Protein 2V1T (pdb70)

Nearest PDB structures (foldseek):
  2v1t-assembly1_A  TM=1.014E+00  e=9.963E-10  Rattus norvegicus
  2v1s-assembly3_C  TM=9.364E-01  e=4.460E-08  Rattus norvegicus
  2v1s-assembly5_E  TM=9.408E-01  e=5.301E-08  Rattus norvegicus
  2v1s-assembly6_F  TM=1.001E+00  e=2.370E-07  Rattus norvegicus
  3ax2-assembly3_E  TM=9.872E-01  e=3.161E-07  Rattus norvegicus

GO terms:
  GO:0030943 mitochondrion targeting sequence binding (F, IDA)
  GO:0014850 response to muscle activity (P, IEP)
  GO:1905242 response to 3,3',5-triiodo-L-thyronine (P, IEP)
  GO:0005515 protein binding (F, IPI)
  GO:0005741 mitochondrial outer membrane (C, IDA)
  GO:0030150 protein import into mitochondrial matrix (P, IMP)

B-factor: mean 20.59, std 8.05, range [9.12, 81.16]

Radius of gyration: 15.89 Å; Cα contacts (8 Å, |Δi|>4): 213; chains: 4; bounding box: 33×38×42 Å

Structure (mmCIF, N/CA/C/O backbone):
data_2V1T
#
_entry.id   2V1T
#
_cell.length_a   33.629
_cell.length_b   27.639
_cell.length_c   70.967
_cell.angle_alpha   90.00
_cell.angle_beta   103.07
_cell.angle_gamma   90.00
#
_symmetry.space_group_name_H-M   'P 1 21 1'
#
loop_
_entity.id
_entity.type
_entity.pdbx_description
1 polymer 'MITOCHONDRIAL IMPORT RECEPTOR SUBUNIT TOM20 HOMOLOG'
2 polymer 'ALDEHYDE DEHYDROGENASE'
3 water water
#
loop_
_atom_site.group_PDB
_atom_site.id
_atom_site.type_symbol
_atom_site.label_atom_id
_atom_site.label_alt_id
_atom_site.label_comp_id
_atom_site.label_asym_id
_atom_site.label_entity_id
_atom_site.label_seq_id
_atom_site.pdbx_PDB_ins_code
_atom_site.Cartn_x
_atom_site.Cartn_y
_atom_site.Cartn_z
_atom_site.occupancy
_atom_site.B_iso_or_equiv
_atom_site.auth_seq_id
_atom_site.auth_comp_id
_atom_site.auth_asym_id
_atom_site.auth_atom_id
_atom_site.pdbx_PDB_model_num
ATOM 1 N N . GLY A 1 1 ? -13.805 13.234 2.868 1.00 24.13 54 GLY A N 1
ATOM 2 C CA . GLY A 1 1 ? -14.168 14.263 3.891 1.00 24.08 54 GLY A CA 1
ATOM 3 C C . GLY A 1 1 ? -13.368 14.121 5.172 1.00 23.89 54 GLY A C 1
ATOM 4 O O . GLY A 1 1 ? -12.429 13.327 5.224 1.00 24.44 54 GLY A O 1
ATOM 5 N N . PRO A 1 2 ? -13.721 14.909 6.211 1.00 23.55 55 PRO A N 1
ATOM 6 C CA . PRO A 1 2 ? -13.053 14.851 7.512 1.00 23.03 55 PRO A CA 1
ATOM 7 C C . PRO A 1 2 ? -13.098 13.462 8.155 1.00 22.67 55 PRO A C 1
ATOM 8 O O . PRO A 1 2 ? -14.028 12.672 7.888 1.00 22.36 55 PRO A O 1
ATOM 12 N N . LEU A 1 3 ? -12.103 13.168 8.992 1.00 22.13 56 LEU A N 1
ATOM 13 C CA . LEU A 1 3 ? -12.019 11.860 9.648 1.00 21.52 56 LEU A CA 1
ATOM 14 C C . LEU A 1 3 ? -13.289 11.674 10.446 1.00 20.71 56 LEU A C 1
ATOM 15 O O . LEU A 1 3 ? -13.713 12.591 11.147 1.00 19.95 56 LEU A O 1
ATOM 20 N N . GLY A 1 4 ? -13.888 10.492 10.320 1.00 20.44 57 GLY A N 1
ATOM 21 C CA . GLY A 1 4 ? -15.115 10.139 11.024 1.00 19.89 57 GLY A CA 1
ATOM 22 C C . GLY A 1 4 ? -16.330 10.097 10.100 1.00 19.26 57 GLY A C 1
ATOM 23 O O . GLY A 1 4 ? -17.350 9.525 10.455 1.00 18.05 57 GLY A O 1
ATOM 24 N N . SER A 1 5 ? -16.210 10.689 8.911 1.00 19.05 58 SER A N 1
ATOM 25 C CA . SER A 1 5 ? -17.345 10.839 7.988 1.00 18.94 58 SER A CA 1
ATOM 26 C C . SER A 1 5 ? -17.520 9.612 7.063 1.00 19.06 58 SER A C 1
ATOM 27 O O . SER A 1 5 ? -18.537 9.487 6.377 1.00 18.10 58 SER A O 1
ATOM 30 N N . ASP A 1 6 ? -16.527 8.720 7.065 1.00 19.30 59 ASP A N 1
ATOM 31 C CA . ASP A 1 6 ? -16.497 7.529 6.214 1.00 19.73 59 ASP A CA 1
ATOM 32 C C . ASP A 1 6 ? -16.656 6.273 7.078 1.00 20.12 59 ASP A C 1
ATOM 33 O O . ASP A 1 6 ? -15.983 6.121 8.103 1.00 19.78 59 ASP A O 1
ATOM 38 N N . LEU A 1 7 ? -17.516 5.352 6.640 1.00 20.85 60 LEU A N 1
ATOM 39 C CA . LEU A 1 7 ? -17.713 4.077 7.350 1.00 20.88 60 LEU A CA 1
ATOM 40 C C . LEU A 1 7 ? -16.397 3.343 7.655 1.00 20.68 60 LEU A C 1
ATOM 41 O O . LEU A 1 7 ? -16.279 2.665 8.678 1.00 20.50 60 LEU A O 1
ATOM 46 N N . LYS A 1 8 ? -15.412 3.506 6.777 1.00 20.29 61 LYS A N 1
ATOM 47 C CA . LYS A 1 8 ? -14.095 2.871 6.924 1.00 20.05 61 LYS A CA 1
ATOM 48 C C . LYS A 1 8 ? -13.254 3.464 8.068 1.00 19.25 61 LYS A C 1
ATOM 49 O O . LYS A 1 8 ? -12.316 2.834 8.556 1.00 18.58 61 LYS A O 1
ATOM 55 N N . ASP A 1 9 ? -13.582 4.684 8.483 1.00 18.79 62 ASP A N 1
ATOM 56 C CA . ASP A 1 9 ? -12.894 5.310 9.607 1.00 18.57 62 ASP A CA 1
ATOM 57 C C . ASP A 1 9 ? -13.139 4.532 10.901 1.00 18.17 62 ASP A C 1
ATOM 58 O O . ASP A 1 9 ? -12.226 4.328 11.699 1.00 18.43 62 ASP A O 1
ATOM 63 N N . ALA A 1 10 ? -14.370 4.079 11.100 1.00 18.20 63 ALA A N 1
ATOM 64 C CA . ALA A 1 10 ? -14.722 3.293 12.295 1.00 18.28 63 ALA A CA 1
ATOM 65 C C . ALA A 1 10 ? -13.964 1.956 12.331 1.00 17.65 63 ALA A C 1
ATOM 66 O O . ALA A 1 10 ? -13.516 1.489 13.383 1.00 17.70 63 ALA A O 1
ATOM 68 N N . GLU A 1 11 ? -13.796 1.349 11.169 1.00 17.57 64 GLU A N 1
ATOM 69 C CA . GLU A 1 11 ? -13.076 0.085 11.074 1.00 17.87 64 GLU A CA 1
ATOM 70 C C . GLU A 1 11 ? -11.559 0.303 11.360 1.00 16.65 64 GLU A C 1
ATOM 71 O O . GLU A 1 11 ? -10.935 -0.493 12.076 1.00 16.00 64 GLU A O 1
ATOM 77 N N . ALA A 1 12 ? -10.985 1.378 10.814 1.00 15.10 65 ALA A N 1
ATOM 78 C CA . ALA A 1 12 ? -9.558 1.691 11.012 1.00 14.98 65 ALA A CA 1
ATOM 79 C C . ALA A 1 12 ? -9.221 1.960 12.481 1.00 14.26 65 ALA A C 1
ATOM 80 O O . ALA A 1 12 ? -8.207 1.488 12.978 1.00 13.68 65 ALA A O 1
ATOM 82 N N . VAL A 1 13 ? -10.065 2.718 13.185 1.00 14.14 66 VAL A N 1
ATOM 83 C CA . VAL A 1 13 ? -9.805 3.001 14.612 1.00 13.84 66 VAL A CA 1
ATOM 84 C C . VAL A 1 13 ? -9.972 1.763 15.504 1.00 13.87 66 VAL A C 1
ATOM 85 O O . VAL A 1 13 ? -9.221 1.592 16.476 1.00 13.36 66 VAL A O 1
ATOM 89 N N . GLN A 1 14 ? -10.947 0.905 15.184 1.00 13.93 67 GLN A N 1
ATOM 90 C CA . GLN A 1 14 ? -11.097 -0.379 15.891 1.00 14.25 67 GLN A CA 1
ATOM 91 C C . GLN A 1 14 ? -9.871 -1.271 15.713 1.00 13.30 67 GLN A C 1
ATOM 92 O O . GLN A 1 14 ? -9.390 -1.875 16.664 1.00 13.61 67 GLN A O 1
ATOM 98 N N . LYS A 1 15 ? -9.373 -1.370 14.491 1.00 13.60 68 LYS A N 1
ATOM 99 C CA . LYS A 1 15 ? -8.135 -2.105 14.228 1.00 13.86 68 LYS A CA 1
ATOM 100 C C . LYS A 1 15 ? -6.933 -1.483 14.956 1.00 12.61 68 LYS A C 1
ATOM 101 O O . LYS A 1 15 ? -6.143 -2.200 15.549 1.00 12.39 68 LYS A O 1
ATOM 107 N N . PHE A 1 16 ? -6.795 -0.164 14.889 1.00 12.46 69 PHE A N 1
ATOM 108 C CA . PHE A 1 16 ? -5.702 0.547 15.581 1.00 12.84 69 PHE A CA 1
ATOM 109 C C . PHE A 1 16 ? -5.700 0.291 17.095 1.00 12.78 69 PHE A C 1
ATOM 110 O O . PHE A 1 16 ? -4.659 -0.010 17.678 1.00 13.32 69 PHE A O 1
ATOM 118 N N . PHE A 1 17 ? -6.860 0.397 17.730 1.00 12.59 70 PHE A N 1
ATOM 119 C CA . PHE A 1 17 ? -6.980 0.181 19.176 1.00 12.52 70 PH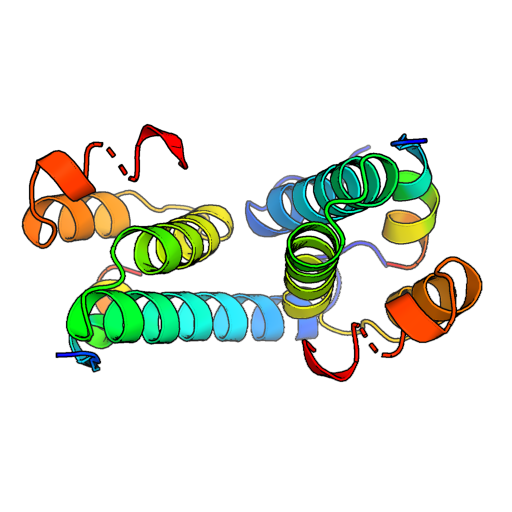E A CA 1
ATOM 120 C C . PHE A 1 17 ? -6.484 -1.219 19.558 1.00 12.63 70 PHE A C 1
ATOM 121 O O . PHE A 1 17 ? -5.658 -1.368 20.435 1.00 12.74 70 PHE A O 1
ATOM 129 N N . LEU A 1 18 ? -6.985 -2.230 18.855 1.00 12.23 71 LEU A N 1
ATOM 130 C CA . LEU A 1 18 ? -6.559 -3.630 19.056 1.00 12.27 71 LEU A CA 1
ATOM 131 C C . LEU A 1 18 ? -5.067 -3.857 18.821 1.00 11.69 71 LEU A C 1
ATOM 132 O O . LEU A 1 18 ? -4.393 -4.507 19.633 1.00 11.50 71 LEU A O 1
ATOM 137 N N . GLU A 1 19 ? 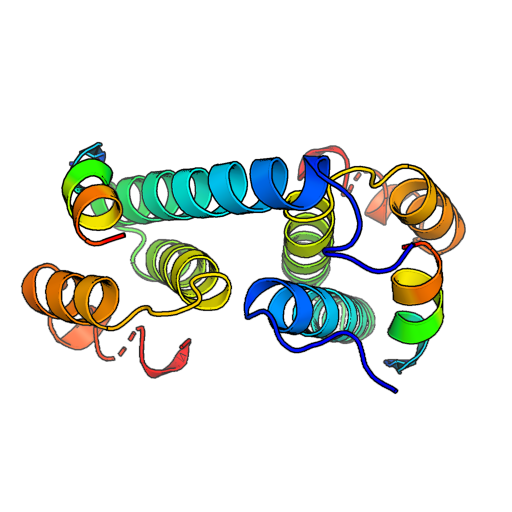-4.549 -3.310 17.725 1.00 12.00 72 GLU A N 1
ATOM 138 C CA . GLU A 1 19 ? -3.102 -3.347 17.440 1.00 12.32 72 GLU A CA 1
ATOM 139 C C . GLU A 1 19 ? -2.251 -2.749 18.541 1.00 11.82 72 GLU A C 1
ATOM 140 O O . GLU A 1 19 ? -1.249 -3.321 18.933 1.00 12.12 72 GLU A O 1
ATOM 146 N N . GLU A 1 20 ? -2.634 -1.574 19.008 1.00 11.94 73 GLU A N 1
ATOM 147 C CA . GLU A 1 20 ? -1.869 -0.879 20.039 1.00 12.45 73 GLU A CA 1
ATOM 148 C C . GLU A 1 20 ? -1.868 -1.622 21.381 1.00 12.67 73 GLU A C 1
ATOM 149 O O . GLU A 1 20 ? -0.833 -1.697 22.059 1.00 11.82 73 GLU A O 1
ATOM 155 N N . ILE A 1 21 ? -3.008 -2.200 21.743 1.00 13.41 74 ILE A N 1
ATOM 156 C CA . ILE A 1 21 ? -3.094 -3.035 22.960 1.00 14.31 74 ILE A CA 1
ATOM 157 C C . ILE A 1 21 ? -2.277 -4.327 22.847 1.00 14.36 74 ILE A C 1
ATOM 158 O O . ILE A 1 21 ? -1.618 -4.737 23.806 1.00 14.42 74 ILE A O 1
ATOM 163 N N . GLN A 1 22 ? -2.330 -4.953 21.675 1.00 14.52 75 GLN A N 1
ATOM 164 C CA . GLN A 1 22 ? -1.547 -6.150 21.389 1.00 14.85 75 GLN A CA 1
ATOM 165 C C . GLN A 1 22 ? -0.024 -5.833 21.409 1.00 14.74 75 GLN A C 1
ATOM 166 O O . GLN A 1 22 ? 0.757 -6.538 22.056 1.00 15.09 75 GLN A O 1
ATOM 172 N N . LEU A 1 23 ? 0.379 -4.738 20.767 1.00 15.07 76 LEU A N 1
ATOM 173 C CA . LEU A 1 23 ? 1.797 -4.343 20.710 1.00 15.04 76 LEU A CA 1
ATOM 174 C C . LEU A 1 23 ? 2.295 -3.937 22.081 1.00 14.82 76 LEU A C 1
ATOM 175 O O . LEU A 1 23 ? 3.371 -4.329 22.520 1.00 15.28 76 LEU A O 1
ATOM 180 N N . GLY A 1 24 ? 1.500 -3.126 22.750 1.00 15.10 77 GLY A N 1
ATOM 181 C CA . GLY A 1 24 ? 1.799 -2.676 24.082 1.00 15.44 77 GLY A CA 1
ATOM 182 C C . GLY A 1 24 ? 2.026 -3.826 25.046 1.00 15.22 77 GLY A C 1
ATOM 183 O O . GLY A 1 24 ? 3.025 -3.832 25.752 1.00 14.63 77 GLY A O 1
ATOM 184 N N . GLU A 1 25 ? 1.108 -4.790 25.063 1.00 15.41 78 GLU A N 1
ATOM 185 C CA . GLU A 1 25 ? 1.230 -5.934 25.987 1.00 15.78 78 GLU A CA 1
ATOM 186 C C . GLU A 1 25 ? 2.359 -6.903 25.637 1.00 15.98 78 GLU A C 1
ATOM 187 O O . GLU A 1 25 ? 2.930 -7.519 26.559 1.00 16.06 78 GLU A O 1
ATOM 193 N N . GLU A 1 26 ? 2.684 -7.046 24.340 1.00 15.72 79 GLU A N 1
ATOM 194 C CA . GLU A 1 26 ? 3.866 -7.818 23.917 1.00 15.76 79 GLU A CA 1
ATOM 195 C C . GLU A 1 26 ? 5.150 -7.169 24.423 1.00 15.31 79 GLU A C 1
ATOM 196 O O . GLU A 1 26 ? 6.020 -7.847 24.942 1.00 15.09 79 GLU A O 1
ATOM 202 N N . LEU A 1 27 ? 5.259 -5.857 24.229 1.00 15.35 80 LEU A N 1
ATOM 203 C CA . LEU A 1 27 ? 6.398 -5.079 24.707 1.00 15.64 80 LEU A CA 1
ATOM 204 C C . LEU A 1 27 ? 6.556 -5.196 26.211 1.00 16.48 80 LEU A C 1
ATOM 205 O O . LEU A 1 27 ? 7.670 -5.376 26.718 1.00 16.76 80 LEU A O 1
ATOM 210 N N . LEU A 1 28 ? 5.445 -5.104 26.930 1.00 17.00 81 LEU A N 1
ATOM 211 C CA . LEU A 1 28 ? 5.485 -5.184 28.391 1.00 17.54 81 LEU A CA 1
ATOM 212 C C . LEU A 1 28 ? 5.913 -6.561 28.815 1.00 17.98 81 LEU A C 1
ATOM 213 O O . LEU A 1 28 ? 6.672 -6.687 29.776 1.00 18.34 81 LEU A O 1
ATOM 218 N N . ALA A 1 29 ? 5.429 -7.581 28.101 1.00 18.03 82 ALA A N 1
ATOM 219 C CA . ALA A 1 29 ? 5.825 -8.984 28.335 1.00 18.95 82 ALA A CA 1
ATOM 220 C C . ALA A 1 29 ? 7.319 -9.269 28.049 1.00 19.19 82 ALA A C 1
ATOM 221 O O . ALA A 1 29 ? 7.886 -10.188 28.641 1.00 19.07 82 ALA A O 1
ATOM 223 N N . GLN A 1 30 ? 7.931 -8.496 27.144 1.00 19.53 83 GLN A N 1
ATOM 224 C CA . GLN A 1 30 ? 9.370 -8.610 26.831 1.00 20.51 83 GLN A CA 1
ATOM 225 C C . GLN A 1 30 ? 10.240 -7.781 27.780 1.00 20.71 83 GLN A C 1
ATOM 226 O O . GLN A 1 30 ? 11.460 -7.986 27.852 1.00 20.77 83 GLN A O 1
ATOM 232 N N . GLY A 1 31 ? 9.614 -6.845 28.491 1.00 20.84 84 GLY A N 1
ATOM 233 C CA . GLY A 1 31 ? 10.297 -5.996 29.458 1.00 21.23 84 GLY A CA 1
ATOM 234 C C . GLY A 1 31 ? 10.472 -4.543 29.028 1.00 21.74 84 GLY A C 1
ATOM 235 O O . GLY A 1 31 ? 11.078 -3.775 29.772 1.00 22.45 84 GLY A O 1
ATOM 236 N N . ASP A 1 32 ? 9.959 -4.156 27.852 1.00 21.01 85 ASP A N 1
ATOM 237 C CA . ASP A 1 32 ? 10.091 -2.771 27.380 1.00 21.29 85 ASP A CA 1
ATOM 238 C C . ASP A 1 32 ? 8.873 -1.968 27.853 1.00 21.47 85 ASP A C 1
ATOM 239 O O . ASP A 1 32 ? 7.893 -1.781 27.125 1.00 20.45 85 ASP A O 1
ATOM 244 N N . TYR A 1 33 ? 8.954 -1.509 29.098 1.00 22.03 86 TYR A N 1
ATOM 245 C CA . TYR A 1 33 ? 7.859 -0.790 29.741 1.00 22.89 86 TYR A CA 1
ATOM 246 C C . TYR A 1 33 ? 7.612 0.559 29.094 1.00 22.91 86 TYR A C 1
ATOM 247 O O . TYR A 1 33 ? 6.466 0.989 28.959 1.00 22.65 86 TYR A O 1
ATOM 256 N N . GLU A 1 34 ? 8.704 1.212 28.711 1.00 23.08 87 GLU A N 1
ATOM 257 C CA . GLU A 1 34 ? 8.691 2.501 28.007 1.00 22.69 87 GLU A CA 1
ATOM 258 C C . GLU A 1 34 ? 7.846 2.475 26.732 1.00 22.00 87 GLU A C 1
ATOM 259 O O . GLU A 1 34 ? 6.865 3.212 26.605 1.00 22.16 87 GLU A O 1
ATOM 265 N N . LYS A 1 35 ? 8.235 1.635 25.786 1.00 21.07 88 LYS A N 1
ATOM 266 C CA . LYS A 1 35 ? 7.518 1.537 24.513 1.00 20.15 88 LYS A CA 1
ATOM 267 C C . LYS A 1 35 ? 6.141 0.902 24.657 1.00 18.75 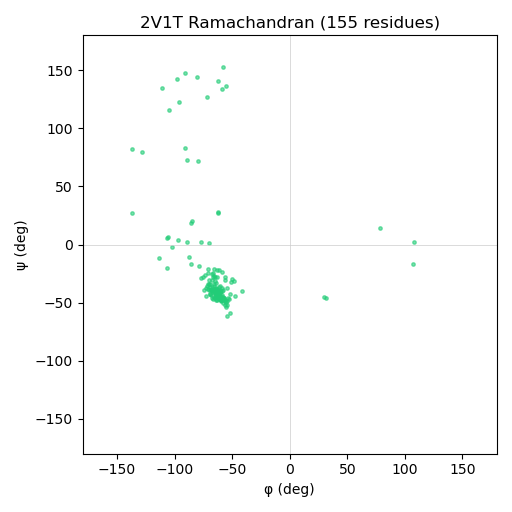88 LYS A C 1
ATOM 268 O O . LYS A 1 35 ? 5.213 1.260 23.937 1.00 17.08 88 LYS A O 1
ATOM 274 N N . GLY A 1 36 ? 6.020 -0.047 25.583 1.00 17.57 89 GLY A N 1
ATOM 275 C CA . GLY A 1 36 ? 4.730 -0.633 25.916 1.00 17.30 89 GLY A CA 1
ATOM 276 C C . GLY A 1 36 ? 3.720 0.432 26.291 1.00 16.24 89 GLY A C 1
ATOM 277 O O . GLY A 1 36 ? 2.619 0.476 25.753 1.00 14.72 89 GLY A O 1
ATOM 278 N N . VAL A 1 37 ? 4.094 1.304 27.221 1.00 15.81 90 VAL A N 1
ATOM 279 C CA . VAL A 1 37 ? 3.170 2.342 27.695 1.00 15.81 90 VAL A CA 1
ATOM 280 C C . VAL A 1 37 ? 2.822 3.376 26.588 1.00 15.54 90 VAL A C 1
ATOM 281 O O . VAL A 1 37 ? 1.688 3.844 26.520 1.00 15.83 90 VAL A O 1
ATOM 285 N N . ASP A 1 38 ? 3.771 3.677 25.699 1.00 15.72 91 ASP A N 1
ATOM 286 C CA . ASP A 1 38 ? 3.508 4.522 24.523 1.00 15.57 91 ASP A CA 1
ATOM 287 C C . ASP A 1 38 ? 2.328 3.995 23.732 1.00 15.06 91 ASP A C 1
ATOM 288 O O . ASP A 1 38 ? 1.421 4.740 23.391 1.00 14.56 91 ASP A O 1
ATOM 293 N N . HIS A 1 39 ? 2.324 2.690 23.484 1.00 15.05 92 HIS A N 1
ATOM 294 C CA . HIS A 1 39 ? 1.262 2.065 22.714 1.00 14.91 92 HIS A CA 1
ATOM 295 C C . HIS A 1 39 ? -0.036 1.926 23.481 1.00 13.90 92 HIS A C 1
ATOM 296 O O . HIS A 1 39 ? -1.096 2.124 22.920 1.00 14.14 92 HIS A O 1
ATOM 303 N N . LEU A 1 40 ? 0.049 1.590 24.764 1.00 13.52 93 LEU A N 1
ATOM 304 C CA . LEU A 1 40 ? -1.114 1.563 25.622 1.00 13.23 93 LEU A CA 1
ATOM 305 C C . LEU A 1 40 ? -1.790 2.927 25.665 1.00 12.15 93 LEU A C 1
ATOM 306 O O . LEU A 1 40 ? -3.015 3.005 25.630 1.00 11.15 93 LEU A O 1
ATOM 311 N N . THR A 1 41 ? -1.014 4.000 25.717 1.00 12.52 94 THR A N 1
ATOM 312 C CA . THR A 1 41 ? -1.612 5.349 25.785 1.00 13.07 94 THR A CA 1
ATOM 313 C C . THR A 1 41 ? -2.178 5.793 24.430 1.00 12.93 94 THR A C 1
ATOM 314 O O . THR A 1 41 ? -3.149 6.562 24.394 1.00 12.90 94 THR A O 1
ATOM 318 N N . ASN A 1 42 ? -1.609 5.286 23.327 1.00 12.57 95 ASN A N 1
ATOM 319 C CA . ASN A 1 42 ? -2.233 5.486 22.007 1.00 12.53 95 ASN A CA 1
ATOM 320 C C . ASN A 1 42 ? -3.627 4.852 21.972 1.00 12.20 95 ASN A C 1
ATOM 321 O O . ASN A 1 42 ? -4.562 5.470 21.517 1.00 12.45 95 ASN A O 1
ATOM 326 N N . ALA A 1 43 ? -3.739 3.611 22.445 1.00 11.99 96 ALA A N 1
ATOM 327 C CA . ALA A 1 43 ? -5.008 2.902 22.531 1.00 12.32 96 ALA A CA 1
ATOM 328 C C . ALA A 1 43 ? -6.058 3.664 23.350 1.00 12.60 96 ALA A C 1
ATOM 329 O O . ALA A 1 43 ? -7.210 3.835 22.919 1.00 11.64 96 ALA A O 1
ATOM 331 N N . ILE A 1 44 ? -5.652 4.120 24.528 1.00 12.51 97 ILE A N 1
ATOM 332 C CA . ILE A 1 44 ? -6.530 4.901 25.400 1.00 12.97 97 ILE A CA 1
ATOM 333 C C . ILE A 1 44 ? -6.960 6.207 24.714 1.00 13.02 97 ILE A C 1
ATOM 334 O O . ILE A 1 44 ? -8.089 6.636 24.850 1.00 13.09 97 ILE A O 1
ATOM 339 N N . ALA A 1 45 ? -6.052 6.801 23.951 1.00 13.35 98 ALA A N 1
ATOM 340 C CA . ALA A 1 45 ? -6.279 8.095 23.301 1.00 13.74 98 ALA A CA 1
ATOM 341 C C . ALA A 1 45 ? -7.368 8.098 22.220 1.00 14.01 98 ALA A C 1
ATOM 342 O O . ALA A 1 45 ? -7.859 9.154 21.876 1.00 15.27 98 ALA A O 1
ATOM 344 N N . VAL A 1 46 ? -7.701 6.945 21.653 1.00 14.99 99 VAL A N 1
ATOM 345 C CA . VAL A 1 46 ? -8.737 6.854 20.606 1.00 15.69 99 VAL A CA 1
ATOM 346 C C . VAL A 1 46 ? -10.017 6.221 21.147 1.00 16.58 99 VAL A C 1
ATOM 347 O O . VAL A 1 46 ? -10.967 5.984 20.394 1.00 16.48 99 VAL A O 1
ATOM 351 N N . CYS A 1 47 ? -10.042 5.975 22.451 1.00 18.77 100 CYS A N 1
ATOM 352 C CA . CYS A 1 47 ? -11.137 5.276 23.112 1.00 19.35 100 CYS A CA 1
ATOM 353 C C . CYS A 1 47 ? -12.038 6.363 23.652 1.00 19.95 100 CYS A C 1
ATOM 354 O O . CYS A 1 47 ? -11.593 7.227 24.388 1.00 20.02 100 CYS A O 1
ATOM 357 N N . GLY A 1 48 ? -13.301 6.342 23.236 1.00 21.18 101 GLY A N 1
ATOM 358 C CA . GLY A 1 48 ? -14.251 7.386 23.582 1.00 21.71 101 GLY A CA 1
ATOM 359 C C . GLY A 1 48 ? -14.649 7.418 25.049 1.00 22.36 101 GLY A C 1
ATOM 360 O O . GLY A 1 48 ? -14.914 8.493 25.588 1.00 22.67 101 GLY A O 1
ATOM 361 N N . GLN A 1 49 ? -14.714 6.249 25.694 1.00 21.89 102 GLN A N 1
ATOM 362 C CA . GLN A 1 49 ? -15.002 6.181 27.134 1.00 22.10 102 GLN A CA 1
ATOM 363 C C . GLN A 1 49 ? -14.066 5.161 27.802 1.00 21.25 102 GLN A C 1
ATOM 364 O O . GLN A 1 49 ? -14.433 3.997 27.985 1.00 22.15 102 GLN A O 1
ATOM 370 N N . PRO A 1 50 ? -12.831 5.595 28.127 1.00 19.71 103 PRO A N 1
ATOM 371 C CA . PRO A 1 50 ? -11.768 4.723 28.608 1.00 18.93 103 PRO A CA 1
ATOM 372 C C . PRO A 1 50 ? -11.743 4.443 30.123 1.00 17.67 103 PRO A C 1
ATOM 373 O O . PRO A 1 50 ? -10.733 3.990 30.620 1.00 16.85 103 PRO A O 1
ATOM 377 N N . GLN A 1 51 ? -12.848 4.675 30.829 1.00 17.05 104 GLN A N 1
ATOM 378 C CA . GLN A 1 51 ? -12.939 4.427 32.287 1.00 17.02 104 GLN A CA 1
ATOM 379 C C . GLN A 1 51 ? -12.500 3.018 32.709 1.00 16.14 104 GLN A C 1
ATOM 380 O O . GLN A 1 51 ? -11.591 2.867 33.526 1.00 15.78 104 GLN A O 1
ATOM 386 N N . GLN A 1 52 ? -13.164 1.991 32.175 1.00 15.60 105 GLN A N 1
ATOM 387 C CA . GLN A 1 52 ? -12.851 0.592 32.536 1.00 15.70 105 GLN A CA 1
ATOM 388 C C . GLN A 1 52 ? -11.467 0.152 32.064 1.00 14.43 105 GLN A C 1
ATOM 389 O O . GLN A 1 52 ? -10.769 -0.571 32.782 1.00 14.73 105 GLN A O 1
ATOM 395 N N . LEU A 1 53 ? -11.074 0.564 30.864 1.00 13.68 106 LEU A N 1
ATOM 396 C CA . LEU A 1 53 ? -9.708 0.295 30.389 1.00 13.80 106 LEU A CA 1
ATOM 397 C C . LEU A 1 53 ? -8.638 0.856 31.332 1.00 13.38 106 LEU A C 1
ATOM 398 O O . LEU A 1 53 ? -7.666 0.179 31.652 1.00 12.09 106 LEU A O 1
ATOM 403 N N . LEU A 1 54 ? -8.798 2.103 31.769 1.00 13.72 107 LEU A N 1
ATOM 404 C CA . LEU A 1 54 ? -7.833 2.693 32.704 1.00 14.43 107 LEU A CA 1
ATOM 405 C C . LEU A 1 54 ? -7.802 1.927 34.024 1.00 14.19 107 LEU A C 1
ATOM 406 O O . LEU A 1 54 ? -6.741 1.693 34.589 1.00 13.70 107 LEU A O 1
ATOM 411 N N . GLN A 1 55 ? -8.983 1.571 34.509 1.00 15.07 108 GLN A N 1
ATOM 412 C CA . GLN A 1 55 ? -9.162 0.850 35.771 1.00 15.91 108 GLN A CA 1
ATOM 413 C C . GLN A 1 55 ? -8.520 -0.525 35.716 1.00 16.13 108 GLN A C 1
ATOM 414 O O . GLN A 1 55 ? -7.883 -0.947 36.677 1.00 16.34 108 GLN A O 1
ATOM 420 N N . VAL A 1 56 ? -8.649 -1.211 34.576 1.00 16.53 109 VAL A N 1
ATOM 421 C CA . VAL A 1 56 ? -8.023 -2.516 34.413 1.00 17.27 109 VAL A CA 1
ATOM 422 C C . VAL A 1 56 ? -6.499 -2.384 34.268 1.00 17.71 109 VAL A C 1
ATOM 423 O O . VAL A 1 56 ? -5.742 -3.225 34.754 1.00 17.19 109 VAL A O 1
ATOM 427 N N . LEU A 1 57 ? -6.062 -1.318 33.593 1.00 18.70 110 LEU A N 1
ATOM 428 C CA . LEU A 1 57 ? -4.644 -1.041 33.426 1.00 19.49 110 LEU A CA 1
ATOM 429 C C . LEU A 1 57 ? -3.975 -0.820 34.778 1.00 20.50 110 LEU A C 1
ATOM 430 O O . LEU A 1 57 ? -2.910 -1.360 35.046 1.00 20.83 110 LEU A O 1
ATOM 435 N N . GLN A 1 58 ? -4.601 -0.041 35.648 1.00 21.86 111 GLN A N 1
ATOM 436 C CA . GLN A 1 58 ? -3.983 0.228 36.930 1.00 23.47 111 GLN A CA 1
ATOM 437 C C . GLN A 1 58 ? -3.982 -0.991 37.844 1.00 23.63 111 GLN A C 1
ATOM 438 O O . GLN A 1 58 ? -3.117 -1.095 38.713 1.00 23.49 111 GLN A O 1
ATOM 444 N N . GLN A 1 59 ? -4.919 -1.919 37.610 1.00 23.49 112 GLN A N 1
ATOM 445 C CA . GLN A 1 59 ? -4.956 -3.225 38.292 1.00 23.52 112 GLN A CA 1
ATOM 446 C C . GLN A 1 59 ? -3.966 -4.263 37.749 1.00 23.25 112 GLN A C 1
ATOM 447 O O . GLN A 1 59 ? -3.704 -5.266 38.406 1.00 24.49 112 GLN A O 1
ATOM 453 N N . THR A 1 60 ? -3.461 -4.068 36.543 1.00 22.50 113 THR A N 1
ATOM 454 C CA . THR A 1 60 ? -2.549 -5.026 35.941 1.00 21.89 113 THR A CA 1
ATOM 455 C C . THR A 1 60 ? -1.128 -4.498 35.740 1.00 21.30 113 THR A C 1
ATOM 456 O O . THR A 1 60 ? -0.235 -5.284 35.450 1.00 21.60 113 THR A O 1
ATOM 460 N N . LEU A 1 61 ? -0.910 -3.190 35.906 1.00 20.10 114 LEU A N 1
ATOM 461 C CA . LEU A 1 61 ? 0.425 -2.609 35.738 1.00 19.63 114 LEU A CA 1
ATOM 462 C C . LEU A 1 61 ? 1.114 -2.431 37.093 1.00 18.66 114 LEU A C 1
ATOM 463 O O . LEU A 1 61 ? 0.470 -2.126 38.081 1.00 18.50 114 LEU A O 1
ATOM 468 N N . PRO A 1 62 ? 2.425 -2.660 37.143 1.00 18.19 115 PRO A N 1
ATOM 469 C CA . PRO A 1 62 ? 3.174 -2.296 38.331 1.00 17.54 115 PRO A CA 1
ATOM 470 C C . PRO A 1 62 ? 2.949 -0.808 38.621 1.00 17.05 115 PRO A C 1
ATOM 471 O O . PRO A 1 62 ? 2.934 -0.003 37.691 1.00 16.38 115 PRO A O 1
ATOM 475 N N . PRO A 1 63 ? 2.729 -0.443 39.887 1.00 17.03 116 PRO A N 1
ATOM 476 C CA . PRO A 1 63 ? 2.460 0.967 40.165 1.00 16.51 116 PRO A CA 1
ATOM 477 C C . PRO A 1 63 ? 3.409 1.995 39.522 1.00 16.03 116 PRO A C 1
ATOM 478 O O . PRO A 1 63 ? 2.920 3.003 39.018 1.00 16.19 116 PRO A O 1
ATOM 482 N N . PRO A 1 64 ? 4.743 1.768 39.546 1.00 15.46 117 PRO A N 1
ATOM 483 C CA . PRO A 1 64 ? 5.628 2.729 38.879 1.00 15.32 117 PRO A CA 1
ATOM 484 C C . PRO A 1 64 ? 5.373 2.880 37.380 1.00 14.84 117 PRO A C 1
ATOM 485 O O . PRO A 1 64 ? 5.496 3.975 36.833 1.00 15.07 117 PRO A O 1
ATOM 489 N N . VAL A 1 65 ? 5.015 1.779 36.732 1.00 13.83 118 VAL A N 1
ATOM 490 C CA . VAL A 1 65 ? 4.682 1.779 35.315 1.00 13.81 118 VAL A CA 1
ATOM 491 C C . VAL A 1 65 ? 3.332 2.491 35.101 1.00 14.11 118 VAL A C 1
ATOM 492 O O . VAL A 1 65 ? 3.173 3.240 34.139 1.00 13.93 118 VAL A O 1
ATOM 496 N N . PHE A 1 66 ? 2.376 2.300 36.008 1.00 14.66 119 PHE A N 1
ATOM 497 C CA . PHE A 1 66 ? 1.121 3.023 35.903 1.00 15.24 119 PHE A CA 1
ATOM 498 C C . PHE A 1 66 ? 1.324 4.540 36.029 1.00 15.82 119 PHE A C 1
ATOM 499 O O . PHE A 1 66 ? 0.726 5.311 35.278 1.00 14.54 119 PHE A O 1
ATOM 507 N N . GLN A 1 67 ? 2.235 4.951 36.915 1.00 16.33 120 GLN A N 1
ATOM 508 C CA . GLN A 1 67 ? 2.595 6.373 37.046 1.00 17.29 120 GLN A CA 1
ATOM 509 C C . GLN A 1 67 ? 3.218 6.930 35.765 1.00 18.97 120 GLN A C 1
ATOM 510 O O . GLN A 1 67 ? 2.989 8.083 35.400 1.00 17.75 120 GLN A O 1
ATOM 524 N N . LEU A 1 69 ? 2.562 5.694 32.735 1.00 19.34 122 LEU A N 1
ATOM 525 C CA . LEU A 1 69 ? 1.380 5.797 31.874 1.00 19.42 122 LEU A CA 1
ATOM 526 C C . LEU A 1 69 ? 0.659 7.133 32.071 1.00 18.44 122 LEU A C 1
ATOM 527 O O . LEU A 1 69 ? 0.299 7.797 31.097 1.00 17.44 122 LEU A O 1
ATOM 532 N N . LEU A 1 70 ? 0.462 7.533 33.326 1.00 18.09 123 LEU A N 1
ATOM 533 C CA . LEU A 1 70 ? -0.179 8.820 33.602 1.00 18.63 123 LEU A CA 1
ATOM 534 C C . LEU A 1 70 ? 0.563 10.012 32.996 1.00 18.31 123 LEU A C 1
ATOM 535 O O . LEU A 1 70 ? -0.082 10.942 32.508 1.00 18.64 123 LEU A O 1
ATOM 540 N N . THR A 1 71 ? 1.900 9.977 32.994 1.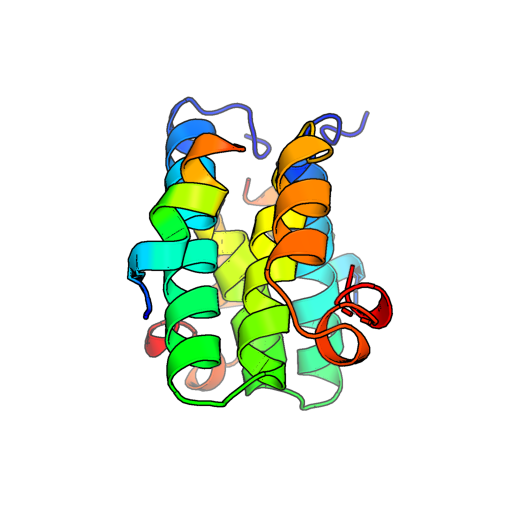00 18.53 124 THR A N 1
ATOM 541 C CA . THR A 1 71 ? 2.700 11.046 32.359 1.00 18.79 124 THR A CA 1
ATOM 542 C C . THR A 1 71 ? 2.526 11.111 30.828 1.00 19.10 124 THR A C 1
ATOM 543 O O . THR A 1 71 ? 2.669 12.199 30.208 1.00 18.24 124 THR A O 1
ATOM 547 N N . LYS A 1 72 ? 2.186 9.967 30.229 1.00 18.24 125 LYS A N 1
ATOM 548 C CA . LYS A 1 72 ? 2.010 9.851 28.784 1.00 19.07 125 LYS A CA 1
ATOM 549 C C . LYS A 1 72 ? 0.540 9.834 28.367 1.00 18.73 125 LYS A C 1
ATOM 550 O O . LYS A 1 72 ? 0.227 9.769 27.179 1.00 19.02 125 LYS A O 1
ATOM 556 N N . LEU A 1 73 ? -0.355 9.884 29.345 1.00 18.13 126 LEU A N 1
ATOM 557 C CA . LEU A 1 73 ? -1.784 9.858 29.098 1.00 17.78 126 LEU A CA 1
ATOM 558 C C . LEU A 1 73 ? -2.130 10.940 28.086 1.00 18.41 126 LEU A C 1
ATOM 559 O O . LEU A 1 73 ? -2.870 10.679 27.127 1.00 18.49 126 LEU A O 1
ATOM 565 N N . ASP B 1 6 ? -15.916 25.245 12.208 1.00 32.03 59 ASP B N 1
ATOM 566 C CA . ASP B 1 6 ? -16.923 24.347 12.854 1.00 31.72 59 ASP B CA 1
ATOM 567 C C . ASP B 1 6 ? -16.348 22.926 13.011 1.00 30.90 59 ASP B C 1
ATOM 568 O O . ASP B 1 6 ? -16.699 22.001 12.271 1.00 31.19 59 ASP B O 1
ATOM 573 N N . LEU B 1 7 ? -15.480 22.763 14.002 1.00 29.82 60 LEU B N 1
ATOM 574 C CA . LEU B 1 7 ? -14.496 21.674 13.983 1.00 28.49 60 LEU B CA 1
ATOM 575 C C . LEU B 1 7 ? -15.073 20.277 14.220 1.00 27.91 60 LEU B C 1
ATOM 576 O O . LEU B 1 7 ? -15.780 20.030 15.200 1.00 27.92 60 LEU B O 1
ATOM 581 N N . LYS B 1 8 ? -14.754 19.381 13.292 1.00 27.11 61 LYS B N 1
ATOM 582 C CA . LYS B 1 8 ? -15.177 17.987 13.346 1.00 26.40 61 LYS B CA 1
ATOM 583 C C . LYS B 1 8 ? -14.285 17.203 14.295 1.00 25.63 61 LYS B C 1
ATOM 584 O O . LYS B 1 8 ? -13.479 16.375 13.848 1.00 25.49 61 LYS B O 1
ATOM 590 N N . ASP B 1 9 ? -14.438 17.456 15.598 1.00 24.55 62 ASP B N 1
ATOM 591 C CA . ASP B 1 9 ? -13.509 16.925 16.615 1.00 23.92 62 ASP B CA 1
ATOM 592 C C . ASP B 1 9 ? -14.230 16.393 17.853 1.00 23.26 62 ASP B C 1
ATOM 593 O O . ASP B 1 9 ? -13.678 16.398 18.952 1.00 23.40 62 ASP B O 1
ATOM 598 N N . ALA B 1 10 ? -15.473 15.951 17.683 1.00 22.15 63 ALA B N 1
ATOM 599 C CA . ALA B 1 10 ? -16.239 15.402 18.796 1.00 21.98 63 ALA B CA 1
ATOM 600 C C . ALA B 1 10 ? -15.665 14.060 19.288 1.00 21.28 63 ALA B C 1
ATOM 601 O O . ALA B 1 10 ? -15.619 13.810 20.492 1.00 21.94 63 ALA B O 1
ATOM 603 N N . GLU B 1 11 ? -15.216 13.221 18.355 1.00 20.37 64 GLU B N 1
ATOM 604 C CA . GLU B 1 11 ? -14.766 11.872 18.661 1.00 19.60 64 GLU B CA 1
ATOM 605 C C . GLU B 1 11 ? -13.330 11.905 19.201 1.00 18.35 64 GLU B C 1
ATOM 606 O O . GLU B 1 11 ? -12.525 12.718 18.772 1.00 17.30 64 GLU B O 1
ATOM 612 N N . ALA B 1 12 ? -13.020 11.025 20.150 1.00 17.03 65 ALA B N 1
ATOM 613 C CA . ALA B 1 12 ? -11.640 10.897 20.643 1.00 16.64 65 ALA B CA 1
ATOM 614 C C . ALA B 1 12 ? -10.636 10.642 19.489 1.00 15.46 65 ALA B C 1
ATOM 615 O O . ALA B 1 12 ? -9.507 11.170 19.493 1.00 14.31 65 ALA B O 1
ATOM 617 N N . VAL B 1 13 ? -11.050 9.856 18.494 1.00 15.19 66 VAL B N 1
ATOM 618 C CA . VAL B 1 13 ? -10.157 9.542 17.373 1.00 15.36 66 VAL B CA 1
ATOM 619 C C . VAL B 1 13 ? -9.918 10.750 16.451 1.00 14.68 66 VAL B C 1
ATOM 620 O O . VAL B 1 13 ? -8.833 10.893 15.935 1.00 14.44 66 VAL B O 1
ATOM 624 N N . GLN B 1 14 ? -10.908 11.623 16.264 1.00 14.74 67 GLN B N 1
ATOM 625 C CA . GLN B 1 14 ? -10.688 12.896 15.569 1.00 14.48 67 GLN B CA 1
ATOM 626 C C . GLN B 1 14 ? -9.632 13.761 16.287 1.00 14.25 67 GLN B C 1
ATOM 627 O O . GLN B 1 14 ? -8.705 14.266 15.659 1.00 13.65 67 GLN B O 1
ATOM 633 N N . LYS B 1 15 ? -9.767 13.900 17.604 1.00 13.32 68 LYS B N 1
ATOM 634 C CA . LYS B 1 15 ? -8.781 14.617 18.424 1.00 13.12 68 LYS B CA 1
ATOM 635 C C . LYS B 1 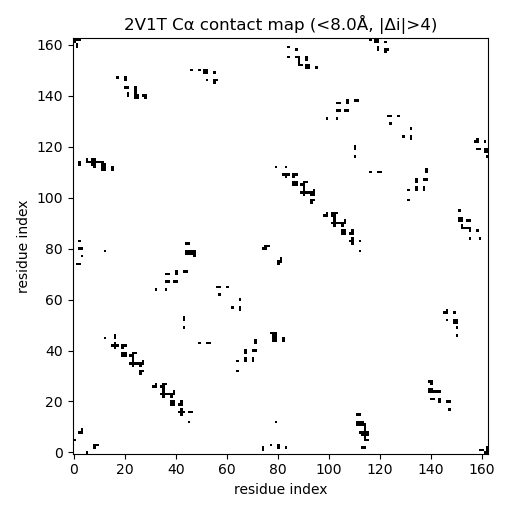15 ? -7.396 13.988 18.252 1.00 12.03 68 LYS B C 1
ATOM 636 O O . LYS B 1 15 ? -6.400 14.700 18.075 1.00 10.60 68 LYS B O 1
ATOM 642 N N . PHE B 1 16 ? -7.346 12.655 18.308 1.00 11.81 69 PHE B N 1
ATOM 643 C CA . PHE B 1 16 ? -6.098 11.899 18.179 1.00 12.54 69 PHE B CA 1
ATOM 644 C C . PHE B 1 16 ? -5.432 12.191 16.846 1.00 12.24 69 PHE B C 1
ATOM 645 O O . PHE B 1 16 ? -4.261 12.448 16.792 1.00 12.19 69 PHE B O 1
ATOM 653 N N . PHE B 1 17 ? -6.203 12.162 15.775 1.00 12.23 70 PHE B N 1
ATOM 654 C CA . PHE B 1 17 ? -5.671 12.368 14.429 1.00 12.89 70 PHE B CA 1
ATOM 655 C C . PHE B 1 17 ? -4.993 13.743 14.294 1.00 13.09 70 PHE B C 1
ATOM 656 O O . PHE B 1 17 ? -3.853 13.854 13.827 1.00 13.39 70 PHE B O 1
ATOM 664 N N . LEU B 1 18 ? -5.686 14.772 14.747 1.00 13.54 71 LEU B N 1
ATOM 665 C CA . LEU B 1 18 ? -5.189 16.145 14.676 1.00 13.53 71 LEU B CA 1
ATOM 666 C C . LEU B 1 18 ? -3.921 16.322 15.529 1.00 13.58 71 LEU B C 1
ATOM 667 O O . LEU B 1 18 ? -2.939 16.922 15.085 1.00 14.10 71 LEU B O 1
ATOM 672 N N . GLU B 1 19 ? -3.956 15.781 16.743 1.00 12.74 72 GLU B N 1
ATOM 673 C CA . GLU B 1 19 ? -2.797 15.731 17.625 1.00 12.53 72 GLU B CA 1
ATOM 674 C C . GLU B 1 19 ? -1.589 15.076 16.977 1.00 12.37 72 GLU B C 1
ATOM 675 O O . GLU B 1 19 ? -0.468 15.578 17.062 1.00 12.60 72 GLU B O 1
ATOM 681 N N . GLU B 1 20 ? -1.804 13.915 16.366 1.00 12.96 73 GLU B N 1
ATOM 682 C CA . GLU B 1 20 ? -0.698 13.115 15.857 1.00 12.47 73 GLU B CA 1
ATOM 683 C C . GLU B 1 20 ? -0.011 13.788 14.672 1.00 12.57 73 GLU B C 1
ATOM 684 O O . GLU B 1 20 ? 1.230 13.804 14.611 1.00 11.79 73 GLU B O 1
ATOM 690 N N . ILE B 1 21 ? -0.801 14.328 13.748 1.00 12.66 74 ILE B N 1
ATOM 691 C CA . ILE B 1 21 ? -0.256 15.099 12.604 1.00 13.59 74 ILE B CA 1
ATOM 692 C C . ILE B 1 21 ? 0.578 16.328 13.017 1.00 13.78 74 ILE B C 1
ATOM 693 O O . ILE B 1 21 ? 1.673 16.542 12.480 1.00 13.08 74 ILE B O 1
ATOM 698 N N . GLN B 1 22 ? 0.088 17.108 13.980 1.00 14.07 75 GLN B N 1
ATOM 699 C CA . GLN B 1 22 ? 0.820 18.262 14.512 1.00 14.08 75 GLN B CA 1
ATOM 700 C C . GLN B 1 22 ? 2.097 17.837 15.285 1.00 13.90 75 GLN B C 1
ATOM 701 O O . GLN B 1 22 ? 3.160 18.372 15.030 1.00 13.87 75 GLN B O 1
ATOM 707 N N . LEU B 1 23 ? 2.009 16.852 16.179 1.00 14.63 76 LEU B N 1
ATOM 708 C CA . LEU B 1 23 ? 3.184 16.383 16.934 1.00 15.22 76 LEU B CA 1
ATOM 709 C C . LEU B 1 23 ? 4.212 15.756 15.995 1.00 15.62 76 LEU B C 1
ATOM 710 O O . LEU B 1 23 ? 5.414 15.956 16.151 1.00 15.08 76 LEU B O 1
ATOM 715 N N . GLY B 1 24 ? 3.752 14.969 15.040 1.00 16.11 77 GLY B N 1
ATOM 716 C CA . GLY B 1 24 ? 4.657 14.367 14.063 1.00 16.90 77 GLY B CA 1
ATOM 717 C C . GLY B 1 24 ? 5.455 15.409 13.287 1.00 16.94 77 GLY B C 1
ATOM 718 O O . GLY B 1 24 ? 6.671 15.273 13.130 1.00 16.93 77 GLY B O 1
ATOM 719 N N . GLU B 1 25 ? 4.770 16.457 12.826 1.00 17.67 78 GLU B N 1
ATOM 720 C CA . GLU B 1 25 ? 5.403 17.554 12.085 1.00 18.80 78 GLU B CA 1
ATOM 721 C C . GLU B 1 25 ? 6.408 18.294 13.007 1.00 19.36 78 GLU B C 1
ATOM 722 O O . GLU B 1 25 ? 7.544 18.580 12.603 1.00 19.22 78 GLU B O 1
ATOM 728 N N . GLU B 1 26 ? 6.010 18.561 14.257 1.00 19.27 79 GLU B N 1
ATOM 729 C CA . GLU B 1 26 ? 6.884 19.242 15.218 1.00 19.28 79 GLU B CA 1
ATOM 730 C C . GLU B 1 26 ? 8.183 18.459 15.482 1.00 19.44 79 GLU B C 1
ATOM 731 O O . GLU B 1 26 ? 9.281 19.039 15.505 1.00 18.64 79 GLU B O 1
ATOM 737 N N . LEU B 1 27 ? 8.054 17.150 15.681 1.00 19.04 80 LEU B N 1
ATOM 738 C CA . LEU B 1 27 ? 9.204 16.279 15.928 1.00 19.54 80 LEU B CA 1
ATOM 739 C C . LEU B 1 27 ? 10.150 16.170 14.736 1.00 19.50 80 LEU B C 1
ATOM 740 O O . LEU B 1 27 ? 11.374 16.126 14.902 1.00 19.30 80 LEU B O 1
ATOM 745 N N . LEU B 1 28 ? 9.592 16.125 13.539 1.00 19.18 81 LEU B N 1
ATOM 746 C CA . LEU B 1 28 ? 10.412 16.082 12.335 1.00 19.42 81 LEU B CA 1
ATOM 747 C C . LEU B 1 28 ? 11.291 17.339 12.235 1.00 19.97 81 LEU B C 1
ATOM 748 O O . LEU B 1 28 ? 12.471 17.261 11.879 1.00 19.42 81 LEU B O 1
ATOM 753 N N . ALA B 1 29 ? 10.707 18.487 12.578 1.00 20.35 82 ALA B N 1
ATOM 754 C CA . ALA B 1 29 ? 11.394 19.775 12.487 1.00 20.65 82 ALA B CA 1
ATOM 755 C C . ALA B 1 29 ? 12.596 19.838 13.417 1.00 21.12 82 ALA B C 1
ATOM 756 O O . ALA B 1 29 ? 13.541 20.567 13.145 1.00 21.48 82 ALA B O 1
ATOM 758 N N . GLN B 1 30 ? 12.527 19.079 14.512 1.00 21.44 83 GLN B N 1
ATOM 759 C CA . GLN B 1 30 ? 13.596 18.962 15.514 1.00 21.77 83 GLN B CA 1
ATOM 760 C C . GLN B 1 30 ? 14.596 17.832 15.204 1.00 21.31 83 GLN B C 1
ATOM 761 O O . GLN B 1 30 ? 15.517 17.572 15.987 1.00 20.76 83 GLN B O 1
ATOM 767 N N . GLY B 1 31 ? 14.398 17.145 14.083 1.00 21.09 84 GLY B N 1
ATOM 768 C CA . GLY B 1 31 ? 15.227 16.006 13.717 1.00 20.75 84 GLY B CA 1
ATOM 769 C C . GLY B 1 31 ? 14.917 14.706 14.437 1.00 20.56 84 GLY B C 1
ATOM 770 O O . GLY B 1 31 ? 15.704 13.763 14.362 1.00 20.12 84 GLY B O 1
ATOM 771 N N . ASP B 1 32 ? 13.760 14.634 15.100 1.00 20.42 85 ASP B N 1
ATOM 772 C CA . ASP B 1 32 ? 13.307 13.410 15.762 1.00 20.65 85 ASP B CA 1
ATOM 773 C C . ASP B 1 32 ? 12.509 12.609 14.713 1.00 20.58 85 ASP B C 1
ATOM 774 O O . ASP B 1 32 ? 11.280 12.552 14.751 1.00 20.10 85 ASP B O 1
ATOM 779 N N . TYR B 1 33 ? 13.222 12.026 13.753 1.00 20.39 86 TYR B N 1
ATOM 780 C CA . TYR B 1 33 ? 12.593 11.464 12.550 1.00 20.67 86 TYR B CA 1
ATOM 781 C C . TYR B 1 33 ? 11.833 10.165 12.820 1.00 21.10 86 TYR B C 1
ATOM 782 O O . TYR B 1 33 ? 10.729 9.984 12.324 1.00 21.54 86 TYR B O 1
ATOM 791 N N . GLU B 1 34 ? 12.432 9.264 13.597 1.00 21.79 87 GLU B N 1
ATOM 792 C CA . GLU B 1 34 ? 11.788 7.988 13.952 1.00 21.78 87 GLU B CA 1
ATOM 793 C C . GLU B 1 34 ? 10.429 8.269 14.602 1.00 21.14 87 GLU B C 1
ATOM 794 O O . GLU B 1 34 ? 9.390 7.747 14.153 1.00 19.96 87 GLU B O 1
ATOM 800 N N . LYS B 1 35 ? 10.454 9.113 15.641 1.00 20.48 88 LYS B N 1
ATOM 801 C CA . LYS B 1 35 ? 9.262 9.398 16.443 1.00 20.01 88 LYS B CA 1
ATOM 802 C C . LYS B 1 35 ? 8.254 10.215 15.669 1.00 18.80 88 LYS B C 1
ATOM 803 O O . LYS B 1 35 ? 7.054 9.980 15.793 1.00 18.43 88 LYS B O 1
ATOM 809 N N . GLY B 1 36 ? 8.733 11.177 14.883 1.00 17.76 89 GLY B N 1
ATOM 810 C CA . GLY B 1 36 ? 7.855 11.998 14.052 1.00 17.70 89 GLY B CA 1
ATOM 811 C C . GLY B 1 36 ? 7.098 11.137 13.061 1.00 16.94 89 GLY B C 1
ATOM 812 O O . GLY B 1 36 ? 5.870 11.287 12.872 1.00 16.59 89 GLY B O 1
ATOM 813 N N . VAL B 1 37 ? 7.827 10.216 12.433 1.00 16.85 90 VAL B N 1
ATOM 814 C CA . VAL B 1 37 ? 7.217 9.264 11.510 1.00 16.04 90 VAL B CA 1
ATOM 815 C C . VAL B 1 37 ? 6.234 8.357 12.240 1.00 15.70 90 VAL B C 1
ATOM 816 O O . VAL B 1 37 ? 5.142 8.119 11.738 1.00 14.54 90 VAL B O 1
ATOM 820 N N . ASP B 1 38 ? 6.603 7.886 13.425 1.00 14.96 91 ASP B N 1
ATOM 821 C CA . ASP B 1 38 ? 5.691 7.079 14.247 1.00 14.97 91 ASP B CA 1
ATOM 822 C C . ASP B 1 38 ? 4.357 7.807 14.451 1.00 13.95 91 ASP B C 1
ATOM 823 O O . ASP B 1 38 ? 3.285 7.228 14.241 1.00 13.04 91 ASP B O 1
ATOM 828 N N . HIS B 1 39 ? 4.408 9.090 14.792 1.00 13.43 92 HIS B N 1
ATOM 829 C CA . HIS B 1 39 ? 3.155 9.841 14.960 1.00 13.89 92 HIS B CA 1
ATOM 830 C C . HIS B 1 39 ? 2.379 10.050 13.672 1.00 13.46 92 HIS B C 1
ATOM 831 O O . HIS B 1 39 ? 1.154 9.906 13.660 1.00 12.32 92 HIS B O 1
ATOM 838 N N . LEU B 1 40 ? 3.074 10.321 12.576 1.00 13.10 93 LEU B N 1
ATOM 839 C CA . LEU B 1 40 ? 2.412 10.406 11.280 1.00 13.98 93 LEU B CA 1
ATOM 840 C C . LEU B 1 40 ? 1.740 9.062 10.873 1.00 13.44 93 LEU B C 1
ATOM 841 O O . LEU B 1 40 ? 0.626 9.065 10.330 1.00 12.08 93 LEU B O 1
ATOM 846 N N . THR B 1 41 ? 2.396 7.935 11.147 1.00 13.27 94 THR B N 1
ATOM 847 C CA . THR B 1 41 ? 1.808 6.627 10.810 1.00 13.59 94 THR B CA 1
ATOM 848 C C . THR B 1 41 ? 0.662 6.249 11.765 1.00 12.92 94 THR B C 1
ATOM 849 O O . THR B 1 41 ? -0.256 5.556 11.349 1.00 12.24 94 THR B O 1
ATOM 853 N N . ASN B 1 42 ? 0.668 6.769 12.994 1.00 12.66 95 ASN B N 1
ATOM 854 C CA . ASN B 1 42 ? -0.497 6.641 13.871 1.00 12.88 95 ASN B CA 1
ATOM 855 C C . ASN B 1 42 ? -1.728 7.289 13.241 1.00 12.29 95 ASN B C 1
ATOM 856 O O . ASN B 1 42 ? -2.798 6.693 13.178 1.00 12.39 95 ASN B O 1
ATOM 861 N N . ALA B 1 43 ? -1.557 8.513 12.748 1.00 12.30 96 ALA B N 1
ATOM 862 C CA . ALA B 1 43 ? -2.648 9.249 12.136 1.00 11.70 96 ALA B CA 1
ATOM 863 C C . ALA B 1 43 ? -3.157 8.538 10.879 1.00 11.89 96 ALA B C 1
ATOM 864 O O . ALA B 1 43 ? -4.357 8.414 10.668 1.00 11.50 96 ALA B O 1
ATOM 866 N N . ILE B 1 44 ? -2.243 8.084 10.028 1.00 12.24 97 ILE B N 1
ATOM 867 C CA . ILE B 1 44 ? -2.632 7.311 8.839 1.00 12.00 97 ILE B CA 1
ATOM 868 C C . ILE B 1 44 ? -3.429 6.044 9.244 1.00 12.35 97 ILE B C 1
ATOM 869 O O . ILE B 1 44 ? -4.432 5.717 8.602 1.00 11.11 97 ILE B O 1
ATOM 874 N N . ALA B 1 45 ? -3.000 5.398 10.337 1.00 12.07 98 ALA B N 1
ATOM 875 C CA . ALA B 1 45 ? -3.614 4.167 10.853 1.00 12.78 98 ALA B CA 1
ATOM 876 C C . ALA B 1 45 ? -5.094 4.248 11.303 1.00 12.93 98 ALA B C 1
ATOM 877 O O . ALA B 1 45 ? -5.759 3.211 11.391 1.00 12.64 98 ALA B O 1
ATOM 879 N N . VAL B 1 46 ? -5.576 5.454 11.620 1.00 13.14 99 VAL B N 1
ATOM 880 C CA . VAL B 1 46 ? -6.962 5.666 12.055 1.00 14.00 99 VAL B CA 1
ATOM 881 C C . VAL B 1 46 ? -7.808 6.317 10.949 1.00 15.11 99 VAL B C 1
ATOM 882 O O . VAL B 1 46 ? -8.974 6.667 11.161 1.00 15.68 99 VAL B O 1
ATOM 886 N N . CYS B 1 47 ? -7.209 6.456 9.766 1.00 17.56 100 CYS B N 1
ATOM 887 C CA . CYS B 1 47 ? -7.810 7.145 8.641 1.00 18.31 100 CYS B CA 1
ATOM 888 C C . CYS B 1 47 ? -8.246 6.048 7.679 1.00 18.78 100 CYS B C 1
ATOM 889 O O . CYS B 1 47 ? -7.419 5.304 7.175 1.00 19.63 100 CYS B O 1
ATOM 892 N N . GLY B 1 48 ? -9.555 5.934 7.472 1.00 18.92 101 GLY B N 1
ATOM 893 C CA . GLY B 1 48 ? -10.160 4.852 6.691 1.00 19.15 101 GLY B CA 1
ATOM 894 C C . GLY B 1 48 ? -9.814 4.860 5.213 1.00 19.50 101 GLY B C 1
ATOM 895 O O . GLY B 1 48 ? -9.666 3.800 4.616 1.00 19.95 101 GLY B O 1
ATOM 896 N N . GLN B 1 49 ? -9.686 6.049 4.624 1.00 19.99 102 GLN B N 1
ATOM 897 C CA . GLN B 1 49 ? -9.250 6.195 3.226 1.00 19.83 102 GLN B CA 1
ATOM 898 C C . GLN B 1 49 ? -8.102 7.189 3.159 1.00 18.98 102 GLN B C 1
ATOM 899 O O . GLN B 1 49 ? -8.307 8.356 2.864 1.00 20.37 102 GLN B O 1
ATOM 905 N N . PRO B 1 50 ? -6.883 6.740 3.484 1.00 17.73 103 PRO B N 1
ATOM 906 C CA . PRO B 1 50 ? -5.766 7.655 3.561 1.00 17.21 103 PRO B CA 1
ATOM 907 C C . PRO B 1 50 ? -5.070 7.936 2.221 1.00 16.31 103 PRO B C 1
ATOM 908 O O . PRO B 1 50 ? -3.938 8.375 2.233 1.00 15.54 103 PRO B O 1
ATOM 912 N N . GLN B 1 51 ? -5.722 7.688 1.084 1.00 16.58 104 GLN B N 1
ATOM 913 C CA . GLN B 1 51 ? -5.062 7.907 -0.225 1.00 16.58 104 GLN B CA 1
ATOM 914 C C . GLN B 1 51 ? -4.540 9.342 -0.410 1.00 15.88 104 GLN B C 1
ATOM 915 O O . GLN B 1 51 ? -3.372 9.557 -0.740 1.00 15.61 104 GLN B O 1
ATOM 921 N N . GLN B 1 52 ? -5.405 10.325 -0.192 1.00 15.37 105 GLN B N 1
ATOM 922 C CA . GLN B 1 52 ? -4.986 11.710 -0.351 1.00 15.28 105 GLN B CA 1
ATOM 923 C C . GLN B 1 52 ? -3.961 12.134 0.705 1.00 14.53 105 GLN B C 1
ATOM 924 O O . GLN B 1 52 ? -3.043 12.885 0.398 1.00 14.42 105 GLN B O 1
ATOM 930 N N . LEU B 1 53 ? -4.104 11.638 1.932 1.00 14.06 106 LEU B N 1
ATOM 931 C CA . LEU B 1 53 ? -3.147 11.941 2.985 1.00 14.19 106 LEU B CA 1
ATOM 932 C C . LEU B 1 53 ? -1.763 11.401 2.619 1.00 13.71 106 LEU B C 1
ATOM 933 O O . LEU B 1 53 ? -0.762 12.098 2.767 1.00 12.77 106 LEU B O 1
ATOM 938 N N . LEU B 1 54 ? -1.713 10.160 2.119 1.00 13.99 107 LEU B N 1
ATOM 939 C CA . LEU B 1 54 ? -0.457 9.557 1.658 1.00 14.28 107 LEU B CA 1
ATOM 940 C C . LEU B 1 54 ? 0.168 10.337 0.521 1.00 14.47 107 LEU B C 1
ATOM 941 O O . LEU B 1 54 ? 1.380 10.511 0.482 1.00 14.87 107 LEU B O 1
ATOM 946 N N . GLN B 1 55 ? -0.677 10.789 -0.393 1.00 15.35 108 GLN B N 1
ATOM 947 C CA . GLN B 1 55 ? -0.269 11.610 -1.535 1.00 16.56 108 GLN B CA 1
ATOM 948 C C . GLN B 1 55 ? 0.351 12.926 -1.129 1.00 17.03 108 GLN B C 1
ATOM 949 O O . GLN B 1 55 ? 1.368 13.335 -1.676 1.00 16.99 108 GLN B O 1
ATOM 955 N N . VAL B 1 56 ? -0.266 13.594 -0.168 1.00 18.48 109 VAL B N 1
ATOM 956 C CA . VAL B 1 56 ? 0.241 14.873 0.288 1.00 19.17 109 VAL B CA 1
ATOM 957 C C . VAL B 1 56 ? 1.520 14.631 1.099 1.00 19.80 109 VAL B C 1
ATOM 958 O O . VAL B 1 56 ? 2.491 15.392 0.998 1.00 20.05 109 VAL B O 1
ATOM 962 N N . LEU B 1 57 ? 1.536 13.543 1.863 1.00 20.44 110 LEU B N 1
ATOM 963 C CA . LEU B 1 57 ? 2.729 13.150 2.617 1.00 21.23 110 LEU B CA 1
ATOM 964 C C . LEU B 1 57 ? 3.916 12.902 1.679 1.00 21.47 110 LEU B C 1
ATOM 965 O O . LEU B 1 57 ? 4.998 13.395 1.930 1.00 21.21 110 LEU B O 1
ATOM 970 N N . GLN B 1 58 ? 3.720 12.147 0.598 1.00 22.68 111 GLN B N 1
ATOM 971 C CA . GLN B 1 58 ? 4.818 11.931 -0.366 1.00 23.94 111 GLN B CA 1
ATOM 972 C C . GLN B 1 58 ? 5.233 13.217 -1.106 1.00 24.57 111 GLN B C 1
ATOM 973 O O . GLN B 1 58 ? 6.367 13.325 -1.589 1.00 25.60 111 GLN B O 1
ATOM 979 N N . GLN B 1 59 ? 4.316 14.172 -1.205 1.00 24.70 112 GLN B N 1
ATOM 980 C CA . GLN B 1 59 ? 4.623 15.475 -1.787 1.00 24.70 112 GLN B CA 1
ATOM 981 C C . GLN B 1 59 ? 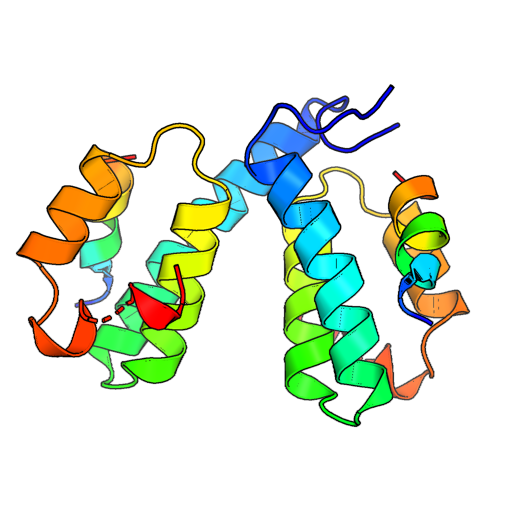5.391 16.391 -0.840 1.00 24.77 112 GLN B C 1
ATOM 982 O O . GLN B 1 59 ? 6.129 17.274 -1.294 1.00 26.10 112 GLN B O 1
ATOM 988 N N . THR B 1 60 ? 5.190 16.230 0.464 1.00 24.30 113 THR B N 1
ATOM 989 C CA . THR B 1 60 ? 5.714 17.191 1.434 1.00 23.31 113 THR B CA 1
ATOM 990 C C . THR B 1 60 ? 6.914 16.699 2.256 1.00 23.06 113 THR B C 1
ATOM 991 O O . THR B 1 60 ? 7.666 17.518 2.797 1.00 22.95 113 THR B O 1
ATOM 995 N N . LEU B 1 61 ? 7.104 15.382 2.333 1.00 22.16 114 LEU B N 1
ATOM 996 C CA . LEU B 1 61 ? 8.234 14.808 3.072 1.00 21.61 114 LEU B CA 1
ATOM 997 C C . LEU B 1 61 ? 9.448 14.616 2.173 1.00 20.85 114 LEU B C 1
ATOM 998 O O . LEU B 1 61 ? 9.304 14.348 0.985 1.00 20.35 114 LEU B O 1
ATOM 1003 N N . PRO B 1 62 ? 10.660 14.750 2.737 1.00 20.76 115 PRO B N 1
ATOM 1004 C CA . PRO B 1 62 ? 11.822 14.360 1.937 1.00 20.34 115 PRO B CA 1
ATOM 1005 C C . PRO B 1 62 ? 11.768 12.859 1.604 1.00 20.19 115 PRO B C 1
ATOM 1006 O O . PRO B 1 62 ? 11.345 12.068 2.440 1.00 19.67 115 PRO B O 1
ATOM 1010 N N . PRO B 1 63 ? 12.155 12.467 0.374 1.00 20.18 116 PRO B N 1
ATOM 1011 C CA . PRO B 1 63 ? 11.968 11.079 -0.060 1.00 19.98 116 PRO B CA 1
ATOM 1012 C C . PRO B 1 63 ? 12.509 10.004 0.888 1.00 19.51 116 PRO B C 1
ATOM 1013 O O . PRO B 1 63 ? 11.832 8.999 1.107 1.00 19.67 116 PRO B O 1
ATOM 1017 N N . PRO B 1 64 ? 13.718 10.196 1.458 1.00 18.41 117 PRO B N 1
ATOM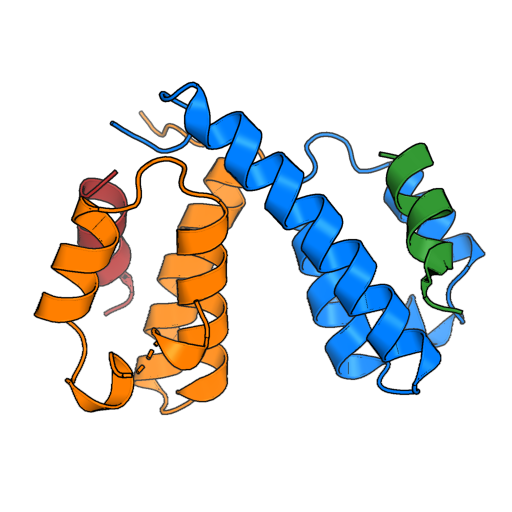 1018 C CA . PRO B 1 64 ? 14.113 9.166 2.418 1.00 17.42 117 PRO B CA 1
ATOM 1019 C C . PRO B 1 64 ? 13.204 9.099 3.660 1.00 16.84 117 PRO B C 1
ATOM 1020 O O . PRO B 1 64 ? 12.995 8.019 4.182 1.00 16.41 117 PRO B O 1
ATOM 1024 N N . VAL B 1 65 ? 12.658 10.228 4.117 1.00 16.28 118 VAL B N 1
ATOM 1025 C CA . VAL B 1 65 ? 11.719 10.204 5.254 1.00 16.33 118 VAL B CA 1
ATOM 1026 C C . VAL B 1 65 ? 10.417 9.515 4.810 1.00 16.51 118 VAL B C 1
ATOM 1027 O O . VAL B 1 65 ? 9.823 8.725 5.565 1.00 15.50 118 VAL B O 1
ATOM 1031 N N . PHE B 1 66 ? 9.980 9.775 3.575 1.00 16.97 119 PHE B N 1
ATOM 1032 C CA . PHE B 1 66 ? 8.815 9.046 3.046 1.00 17.83 119 PHE B CA 1
ATOM 1033 C C . PHE B 1 66 ? 9.048 7.517 2.990 1.00 18.04 119 PHE B C 1
ATOM 1034 O O . PHE B 1 66 ? 8.163 6.751 3.332 1.00 16.50 119 PHE B O 1
ATOM 1042 N N . GLN B 1 67 ? 10.250 7.083 2.604 1.00 18.78 120 GLN B N 1
ATOM 1043 C CA . GLN B 1 67 ? 10.588 5.654 2.618 1.00 19.63 120 GLN B CA 1
ATOM 1044 C C . GLN B 1 67 ? 10.544 5.042 4.027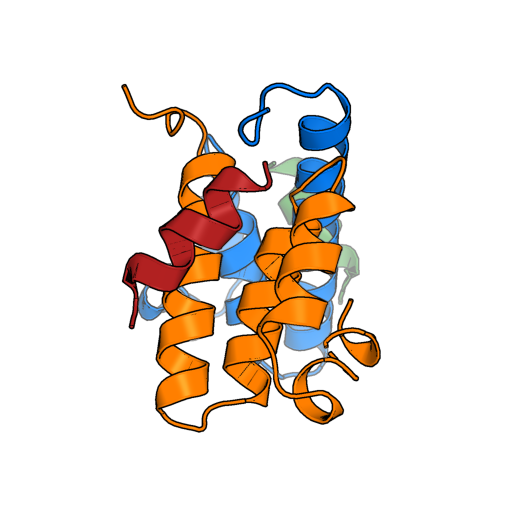 1.00 20.13 120 GLN B C 1
ATOM 1045 O O . GLN B 1 67 ? 10.144 3.883 4.211 1.00 18.83 120 GLN B O 1
ATOM 1059 N N . LEU B 1 69 ? 8.597 6.216 6.420 1.00 19.33 122 LEU B N 1
ATOM 1060 C CA . LEU B 1 69 ? 7.155 6.143 6.643 1.00 18.76 122 LEU B CA 1
ATOM 1061 C C . LEU B 1 69 ? 6.518 4.874 6.075 1.00 18.36 122 LEU B C 1
ATOM 1062 O O . LEU B 1 69 ? 5.727 4.230 6.756 1.00 16.93 122 LEU B O 1
ATOM 1067 N N . LEU B 1 70 ? 6.873 4.505 4.842 1.00 18.44 123 LEU B N 1
ATOM 1068 C CA . LEU B 1 70 ? 6.314 3.305 4.226 1.00 19.65 123 LEU B CA 1
ATOM 1069 C C . LEU B 1 70 ? 6.641 2.032 5.005 1.00 19.98 123 LEU B C 1
ATOM 1070 O O . LEU B 1 70 ? 5.776 1.176 5.172 1.00 20.03 123 LEU B O 1
ATOM 1075 N N . THR B 1 71 ? 7.874 1.911 5.497 1.00 21.06 124 THR B N 1
ATOM 1076 C CA . THR B 1 71 ? 8.256 0.737 6.284 1.00 21.93 124 THR B CA 1
ATOM 1077 C C . THR B 1 71 ? 7.523 0.697 7.625 1.00 22.61 124 THR B C 1
ATOM 1078 O O . THR B 1 71 ? 7.341 -0.382 8.205 1.00 22.45 124 THR B O 1
ATOM 1082 N N . LYS B 1 72 ? 7.105 1.868 8.111 1.00 23.21 125 LYS B N 1
ATOM 1083 C CA . LYS B 1 72 ? 6.428 1.973 9.391 1.00 24.38 125 LYS B CA 1
ATOM 1084 C C . LYS B 1 72 ? 4.915 2.008 9.255 1.00 24.91 125 LYS B C 1
ATOM 1085 O O . LYS B 1 72 ? 4.218 2.160 10.262 1.00 25.62 125 LYS B O 1
ATOM 1091 N N . LEU B 1 73 ? 4.402 1.862 8.034 1.00 25.09 126 LEU B N 1
ATOM 1092 C CA . LEU B 1 73 ? 2.953 1.960 7.795 1.00 25.93 126 LEU B CA 1
ATOM 1093 C C . LEU B 1 73 ? 2.199 1.022 8.717 1.00 26.55 126 LEU B C 1
ATOM 1094 O O . LEU B 1 73 ? 2.688 -0.077 9.022 1.00 26.48 126 LEU B O 1
ATOM 1100 N N . GLY C 2 1 ? 1.691 -12.789 29.847 1.00 18.28 12 GLY C N 1
ATOM 1101 C CA . GLY C 2 1 ? 2.075 -12.772 28.400 1.00 18.53 12 GLY C CA 1
ATOM 1102 C C . GLY C 2 1 ? 1.263 -11.788 27.563 1.00 18.41 12 GLY C C 1
ATOM 1103 O O . GLY C 2 1 ? 0.417 -11.078 28.091 1.00 18.37 12 GLY C O 1
ATOM 1104 N N . PRO C 2 2 ? 1.496 -11.761 26.240 1.00 18.21 13 PRO C N 1
ATOM 1105 C CA . PRO C 2 2 ? 0.841 -10.804 25.345 1.00 18.00 13 PRO C CA 1
ATOM 1106 C C . PRO C 2 2 ? -0.707 -10.902 25.214 1.00 17.90 13 PRO C C 1
ATOM 1107 O O . PRO C 2 2 ? -1.337 -9.908 24.837 1.00 17.64 13 PRO C O 1
ATOM 1111 N N . ARG C 2 3 ? -1.315 -12.049 25.524 1.00 17.09 14 ARG C N 1
ATOM 1112 C CA . ARG C 2 3 ? -2.793 -12.186 25.439 1.00 16.94 14 ARG C CA 1
ATOM 1113 C C . ARG C 2 3 ? -3.517 -11.540 26.614 1.00 15.92 14 ARG C C 1
ATOM 1114 O O . ARG C 2 3 ? -4.743 -11.624 26.719 1.00 14.75 14 ARG C O 1
ATOM 1122 N N . LEU C 2 4 ? -2.756 -10.927 27.511 1.00 15.53 15 LEU C N 1
ATOM 1123 C CA . LEU C 2 4 ? -3.298 -9.977 28.481 1.00 15.10 15 LEU C CA 1
ATOM 1124 C C . LEU C 2 4 ? -4.146 -8.949 27.749 1.00 14.91 15 LEU C C 1
ATOM 1125 O O . LEU C 2 4 ? -5.121 -8.433 28.287 1.00 15.37 15 LEU C O 1
ATOM 1130 N N . SER C 2 5 ? -3.779 -8.683 26.491 1.00 14.31 16 SER C N 1
ATOM 1131 C CA . SER C 2 5 ? -4.556 -7.827 25.597 1.00 13.59 16 SER C CA 1
ATOM 1132 C C . SER C 2 5 ? -6.048 -8.171 25.576 1.00 13.46 16 SER C C 1
ATOM 1133 O O . SER C 2 5 ? -6.854 -7.298 25.362 1.00 12.61 16 SER C O 1
ATOM 1136 N N . ARG C 2 6 ? -6.420 -9.440 25.771 1.00 13.00 17 ARG C N 1
ATOM 1137 C CA . ARG C 2 6 ? -7.840 -9.809 25.745 1.00 13.29 17 ARG C CA 1
ATOM 1138 C C . ARG C 2 6 ? -8.645 -9.213 26.919 1.00 13.27 17 ARG C C 1
ATOM 1139 O O . ARG C 2 6 ? -9.843 -8.946 26.789 1.00 13.23 17 ARG C O 1
ATOM 1147 N N . LEU C 2 7 ? -7.964 -8.972 28.028 1.00 13.49 18 LEU C N 1
ATOM 1148 C CA . LEU C 2 7 ? -8.531 -8.282 29.186 1.00 14.01 18 LEU C CA 1
ATOM 1149 C C . LEU C 2 7 ? -8.775 -6.780 28.859 1.00 14.07 18 LEU C C 1
ATOM 1150 O O . LEU C 2 7 ? -9.837 -6.212 29.162 1.00 13.41 18 LEU C O 1
ATOM 1155 N N . LEU C 2 8 ? -7.820 -6.151 28.189 1.00 14.08 19 LEU C N 1
ATOM 1156 C CA . LEU C 2 8 ? -7.987 -4.762 27.786 1.00 14.08 19 LEU C CA 1
ATOM 1157 C C . LEU C 2 8 ? -9.124 -4.622 26.763 1.00 15.03 19 LEU C C 1
ATOM 1158 O O . LEU C 2 8 ? -9.921 -3.689 26.837 1.00 14.56 19 LEU C O 1
ATOM 1163 N N . SER C 2 9 ? -9.199 -5.553 25.816 1.00 14.74 20 SER C N 1
ATOM 1164 C CA . SER C 2 9 ? -10.280 -5.548 24.824 1.00 15.55 20 SER C CA 1
ATOM 1165 C C . SER C 2 9 ? -11.665 -5.734 25.426 1.00 15.18 20 SER C C 1
ATOM 1166 O O . SER C 2 9 ? -12.628 -5.094 24.990 1.00 15.55 20 SER C O 1
ATOM 1169 N N . ALA C 2 10 ? -11.757 -6.610 26.423 1.00 15.29 21 ALA C N 1
ATOM 1170 C CA . ALA C 2 10 ? -12.988 -6.833 27.186 1.00 15.56 21 ALA C CA 1
ATOM 1171 C C . ALA C 2 10 ? -13.453 -5.581 27.926 1.00 16.02 21 ALA C C 1
ATOM 1172 O O . ALA C 2 10 ? -14.645 -5.331 28.062 1.00 15.54 21 ALA C O 1
ATOM 1174 N N . ALA C 2 11 ? -12.503 -4.834 28.469 1.00 16.86 22 ALA C N 1
ATOM 1175 C CA . ALA C 2 11 ? -12.808 -3.589 29.156 1.00 17.82 22 ALA C CA 1
ATOM 1176 C C . ALA C 2 11 ? -13.348 -2.626 28.123 1.00 19.23 22 ALA C C 1
ATOM 1177 O O . ALA C 2 11 ? -14.348 -1.938 28.357 1.00 19.08 22 ALA C O 1
ATOM 1179 N N . GLY C 2 12 ? -12.654 -2.593 26.980 1.00 21.03 23 GLY C N 1
ATOM 1180 C CA . GLY C 2 12 ? -13.081 -1.878 25.783 1.00 21.85 23 GLY C CA 1
ATOM 1181 C C . GLY C 2 12 ? -13.377 -0.411 26.043 1.00 23.17 23 GLY C C 1
ATOM 1182 O O . GLY C 2 12 ? -12.737 0.205 26.901 1.00 22.20 23 GLY C O 1
ATOM 1190 N N . GLY D 2 1 ? 6.197 24.583 9.458 1.00 30.57 12 GLY D N 1
ATOM 1191 C CA . GLY D 2 1 ? 5.573 24.967 10.745 1.00 30.79 12 GLY D CA 1
ATOM 1192 C C . GLY D 2 1 ? 4.411 24.058 11.102 1.00 30.91 12 GLY D C 1
ATOM 1193 O O . GLY D 2 1 ? 3.849 23.420 10.227 1.00 31.16 12 GLY D O 1
ATOM 1194 N N . PRO D 2 2 ? 4.043 23.998 12.402 1.00 31.11 13 PRO D N 1
ATOM 1195 C CA . PRO D 2 2 ? 2.923 23.206 12.939 1.00 30.70 13 PRO D CA 1
ATOM 1196 C C . PRO D 2 2 ? 1.638 23.214 12.094 1.00 30.61 13 PRO D C 1
ATOM 1197 O O . PRO D 2 2 ? 0.992 22.159 11.958 1.00 30.98 13 PRO D O 1
ATOM 1201 N N . ARG D 2 3 ? 1.292 24.380 11.535 1.00 29.72 14 ARG D N 1
ATOM 1202 C CA . ARG D 2 3 ? 0.095 24.545 10.675 1.00 28.78 14 ARG D CA 1
ATOM 1203 C C . ARG D 2 3 ? 0.197 23.868 9.298 1.00 27.52 14 ARG D C 1
ATOM 1204 O O . ARG D 2 3 ? -0.716 23.975 8.477 1.00 26.91 14 ARG D O 1
ATOM 1212 N N . LEU D 2 4 ? 1.309 23.190 9.038 1.00 26.09 15 LEU D N 1
ATOM 1213 C CA . LEU D 2 4 ? 1.362 22.200 7.967 1.00 25.05 15 LEU D CA 1
ATOM 1214 C C . LEU D 2 4 ? 0.303 21.101 8.218 1.00 24.36 15 LEU D C 1
ATOM 1215 O O . LEU D 2 4 ? -0.163 20.447 7.294 1.00 25.02 15 LEU D O 1
ATOM 1220 N N . SER D 2 5 ? -0.097 20.933 9.477 1.00 22.89 16 SER D N 1
ATOM 1221 C CA . SER D 2 5 ? -1.210 20.061 9.834 1.00 21.89 16 SER D CA 1
ATOM 1222 C C . SER D 2 5 ? -2.522 20.403 9.117 1.00 20.58 16 SER D C 1
ATOM 1223 O O . SER D 2 5 ? -3.344 19.524 8.864 1.00 20.05 16 SER D O 1
ATOM 1226 N N . ARG D 2 6 ? -2.728 21.678 8.805 1.00 19.20 17 ARG D N 1
ATOM 1227 C CA . ARG D 2 6 ? -3.927 22.111 8.097 1.00 18.76 17 ARG D CA 1
ATOM 1228 C C . ARG D 2 6 ? -3.993 21.515 6.691 1.00 18.12 17 ARG D C 1
ATOM 1229 O O . ARG D 2 6 ? -5.057 21.132 6.209 1.00 17.75 17 ARG D O 1
ATOM 1237 N N . LEU D 2 7 ? -2.838 21.438 6.048 1.00 18.43 18 LEU D N 1
ATOM 1238 C CA . LEU D 2 7 ? -2.722 20.811 4.744 1.00 18.00 18 LEU D CA 1
ATOM 1239 C C . LEU D 2 7 ? -3.067 19.319 4.838 1.00 18.22 18 LEU D C 1
ATOM 1240 O O . LEU D 2 7 ? -3.855 18.804 4.048 1.00 18.13 18 LEU D O 1
ATOM 1245 N N . LEU D 2 8 ? -2.487 18.650 5.827 1.00 18.63 19 LEU D N 1
ATOM 1246 C CA . LEU D 2 8 ? -2.718 17.223 6.049 1.00 18.70 19 LEU D CA 1
ATOM 1247 C C . LEU D 2 8 ? -4.160 16.920 6.421 1.00 18.95 19 LEU D C 1
ATOM 1248 O O . LEU D 2 8 ? -4.737 15.984 5.879 1.00 19.18 19 LEU D O 1
ATOM 1253 N N . SER D 2 9 ? -4.754 17.713 7.311 1.00 18.58 20 SER D N 1
ATOM 1254 C CA . SER D 2 9 ? -6.151 17.490 7.710 1.00 19.43 20 SER D CA 1
ATOM 1255 C C . SER D 2 9 ? -7.153 17.760 6.558 1.00 19.39 20 SER D C 1
ATOM 1256 O O . SER D 2 9 ? -8.200 17.121 6.473 1.00 19.13 20 SER D O 1
ATOM 1259 N N . ALA D 2 10 ? -6.800 18.678 5.663 1.00 19.59 21 ALA D N 1
ATOM 1260 C CA . ALA D 2 10 ? -7.569 18.962 4.459 1.00 20.13 21 ALA D CA 1
ATOM 1261 C C . ALA D 2 10 ? -7.608 17.779 3.486 1.00 20.07 21 ALA D C 1
ATOM 1262 O O . ALA D 2 10 ? -8.596 17.585 2.782 1.00 20.39 21 ALA D O 1
ATOM 1264 N N . ALA D 2 11 ? -6.559 16.971 3.437 1.00 20.64 22 ALA D N 1
ATOM 1265 C CA . ALA D 2 11 ? -6.616 15.752 2.603 1.00 21.04 22 ALA D CA 1
ATOM 1266 C C . ALA D 2 11 ? -7.805 14.850 2.996 1.00 21.58 22 ALA D C 1
ATOM 1267 O O . ALA D 2 11 ? -8.331 14.097 2.172 1.00 21.65 22 ALA D O 1
ATOM 1269 N N . GLY D 2 12 ? -8.211 14.920 4.257 1.00 22.16 23 GLY D N 1
ATOM 1270 C CA . GLY D 2 12 ? -9.331 14.129 4.760 1.00 22.24 23 GLY D CA 1
ATOM 1271 C C . GLY D 2 12 ? -9.096 12.625 4.766 1.00 22.96 23 GLY D C 1
ATOM 1272 O O . GLY D 2 12 ? -7.972 12.135 4.579 1.00 22.86 23 GLY D O 1
#

Foldseek 3Di:
DDQPPDPVSVVVLVVLLVVLQVVLVVCVVVPNLPVSLLSLLVNCVSDPDCPVVLVVCCVPDDVVSNVNVVND/DDPQPDPLSVLLVVLQVVLVVCVVVVVLVVSLLSLLVNVVSDPDCPVVLVVCCVPDDVVSNCNVVND/DVCVVVVVVVVD/DVCVVVVVVVVD

CATH classification: 1.20.960.10

InterPro domains:
  IPR002056 Protein import receptor MAS20 [PF02064] (8-136)
  IPR002056 Protein import receptor MAS20 [PIRSF037707] (5-140)
  IPR002056 Protein import receptor MAS20 [PR00351] (19-40)
  IPR002056 Protein import receptor MAS20 [PR00351] (58-80)
  IPR002056 Protein import receptor MAS20 [PR00351] (95-115)
  IPR002056 Protein import receptor MAS20 [PTHR12430] (1-138)
  IPR002056 Protein import receptor MAS20 [TIGR00985] (1-127)
  IPR022422 Protein import receptor MAS20, metazoan [PR01989] (3-20)
  IPR022422 Protein import receptor MAS20, metazoan [PR01989] (32-48)
  IPR022422 Protein import receptor MAS20, metazoan [PR01989] (58-71)
  IPR022422 Protein import receptor MAS20, metazoan [PR01989] (73-87)
  IPR022422 Protein import receptor MAS20, metazoan [PR01989] (92-101)
  IPR022422 Protein import receptor MAS20, metazoan [PR01989] (103-115)
  IPR022422 Protein import receptor MAS20, metazoan [PR01989] (119-136)
  IPR023392 Mitochondrial outer membrane translocase complex, Tom20 domain superfamily [G3DSA:1.20.960.10] (51-145)
  IPR023392 Mitochondrial outer membrane translocase complex, Tom20 domain superfamily [SSF47157] (52-144)

Organism: Rattus norvegicus (NCBI:txid10116)

Solvent-accessible surface area: 9369 Å² total

Secondary structure (DSSP, 8-state):
--TTSSHHHHHHHHHHHHHHHHHHHHHHHHT-HHHHHHHHHHHHHT-SS-HHHHHHHHHHS-HHHH--GGG-/-----SHHHHHHHHHHHHHHHHHHTT-HHHHHHHHHHHHHT-SS-HHHHHHHHHHS-HHHH---TT-/-GGGHHHHHHH-/-TTHHHHHHHH-

Sequence (163 aa):
GPLGSDLKDAEAVQKFFLEEIQLGEELLAQGDYEKGVDHLTNAIAVCGQPQQLLQVLQQTLPPPVFQLLTKLDLKDAEAVQKFFLEEIQLGEELLAQGDYEKGVDHLTNAIAVCGQPQQLLQVLQQTLPPPVFQLLTKLGPRLSRLLSAAGGPRLSRLLSAAG